Protein AF-A0AAW4WJV9-F1 (afdb_monomer_lite)

Organism: NCBI:txid39491

Secondary structure (DSSP, 8-state):
-----PPPPHHHHHHHHH-HHHHTTTTTTTTT-S-TT--HHHHHHHHHHPPPGGGS-HHHHHHTT------TTS------

Structure (mmCIF, N/CA/C/O backbone):
data_AF-A0AAW4WJV9-F1
#
_entry.id   AF-A0AAW4WJV9-F1
#
loop_
_atom_site.group_PDB
_atom_site.id
_atom_site.type_symbol
_atom_site.label_atom_id
_atom_site.label_alt_id
_atom_site.label_comp_id
_atom_site.label_asym_id
_atom_site.label_entity_id
_atom_site.label_seq_id
_atom_site.pdbx_PDB_ins_code
_atom_site.Cartn_x
_atom_site.Cartn_y
_atom_site.Cartn_z
_atom_site.occupancy
_atom_site.B_iso_or_equiv
_atom_site.auth_seq_id
_atom_site.auth_comp_id
_atom_site.auth_asym_id
_atom_site.auth_atom_id
_atom_site.pdbx_PDB_model_num
ATOM 1 N N . MET A 1 1 ? 18.050 26.037 -19.314 1.00 43.53 1 MET A N 1
ATOM 2 C CA . MET A 1 1 ? 17.864 24.942 -18.338 1.00 43.53 1 MET A CA 1
ATOM 3 C C . MET A 1 1 ? 17.728 23.642 -19.113 1.00 43.53 1 MET A C 1
ATOM 5 O O . MET A 1 1 ? 16.639 23.320 -19.563 1.00 43.53 1 MET A O 1
ATOM 9 N N . ILE A 1 2 ? 18.837 22.945 -19.357 1.00 50.25 2 ILE A N 1
ATOM 10 C CA . ILE A 1 2 ? 18.796 21.589 -19.913 1.00 50.25 2 ILE A CA 1
ATOM 11 C C . ILE A 1 2 ? 18.739 20.685 -18.689 1.00 50.25 2 ILE A C 1
ATOM 13 O O . ILE A 1 2 ? 19.748 20.468 -18.027 1.00 50.25 2 ILE A O 1
ATOM 17 N N . GLY A 1 3 ? 17.530 20.285 -18.293 1.00 53.03 3 GLY A N 1
ATOM 18 C CA . GLY A 1 3 ? 17.390 19.235 -17.293 1.00 53.03 3 GLY A CA 1
ATOM 19 C C . GLY A 1 3 ? 18.033 17.984 -17.871 1.00 53.03 3 GLY A C 1
ATOM 20 O O . GLY A 1 3 ? 17.650 17.579 -18.968 1.00 53.03 3 GLY A O 1
ATOM 21 N N . ASN A 1 4 ? 19.029 17.428 -17.182 1.00 56.84 4 ASN A N 1
ATOM 22 C CA . ASN A 1 4 ? 19.619 16.135 -17.512 1.00 56.84 4 ASN A CA 1
ATOM 23 C C . ASN A 1 4 ? 18.489 15.099 -17.571 1.00 56.84 4 ASN A C 1
ATOM 25 O O . ASN A 1 4 ? 18.065 14.578 -16.539 1.00 56.84 4 ASN A O 1
ATOM 29 N N . ARG A 1 5 ? 17.944 14.847 -18.765 1.00 63.03 5 ARG A N 1
ATOM 30 C CA . ARG A 1 5 ? 17.040 13.725 -18.990 1.00 63.03 5 ARG A CA 1
ATOM 31 C C . ARG A 1 5 ? 17.927 12.494 -18.957 1.00 63.03 5 ARG A C 1
ATOM 33 O O . ARG A 1 5 ? 18.659 12.247 -19.908 1.00 63.03 5 ARG A O 1
ATOM 40 N N . ARG A 1 6 ? 17.922 11.802 -17.818 1.00 77.56 6 ARG A N 1
ATOM 41 C CA . ARG A 1 6 ? 18.486 10.458 -17.688 1.00 77.56 6 ARG A CA 1
ATOM 42 C C . ARG A 1 6 ? 17.963 9.623 -18.865 1.00 77.56 6 ARG A C 1
ATOM 44 O O . ARG A 1 6 ? 16.757 9.640 -19.110 1.00 77.56 6 ARG A O 1
ATOM 51 N N . GLU A 1 7 ? 18.861 8.976 -19.606 1.00 80.25 7 GLU A N 1
ATOM 52 C CA . GLU A 1 7 ? 18.461 8.002 -20.625 1.00 80.25 7 GLU A CA 1
ATOM 53 C C . GLU A 1 7 ? 17.656 6.898 -19.939 1.00 80.25 7 GLU A C 1
ATOM 55 O O . GLU A 1 7 ? 18.072 6.378 -18.903 1.00 80.25 7 GLU A O 1
ATOM 60 N N . GLU A 1 8 ? 16.472 6.607 -20.473 1.00 75.81 8 GLU A N 1
ATOM 61 C CA . GLU A 1 8 ? 15.612 5.551 -19.943 1.00 75.81 8 GLU A CA 1
ATOM 62 C C . GLU A 1 8 ? 16.290 4.208 -20.201 1.00 75.81 8 GLU A C 1
ATOM 64 O O . GLU A 1 8 ? 16.589 3.865 -21.349 1.00 75.81 8 GLU A O 1
ATOM 69 N N . ASP A 1 9 ? 16.576 3.472 -19.131 1.00 83.81 9 ASP A N 1
ATOM 70 C CA . ASP A 1 9 ? 17.180 2.153 -19.247 1.00 83.81 9 ASP A CA 1
ATOM 71 C C . ASP A 1 9 ? 16.118 1.092 -19.602 1.00 83.81 9 ASP A C 1
ATOM 73 O O . ASP A 1 9 ? 14.914 1.350 -19.670 1.00 83.81 9 ASP A O 1
ATOM 77 N N . GLN A 1 10 ? 16.560 -0.135 -19.880 1.00 81.94 10 GLN A N 1
ATOM 78 C CA . GLN A 1 10 ? 15.641 -1.221 -20.241 1.00 81.94 10 GLN A CA 1
ATOM 79 C C . GLN A 1 10 ? 14.644 -1.553 -19.118 1.00 81.94 10 GLN A C 1
ATOM 81 O O . GLN A 1 10 ? 13.549 -2.033 -19.404 1.00 81.94 10 GLN A O 1
ATOM 86 N N . ALA A 1 11 ? 14.990 -1.280 -17.856 1.00 81.25 11 ALA A N 1
ATOM 87 C CA . ALA A 1 11 ? 14.078 -1.481 -16.738 1.00 81.25 11 ALA A CA 1
ATOM 88 C C . ALA A 1 11 ? 13.007 -0.381 -16.698 1.00 81.25 11 ALA A C 1
ATOM 90 O O . ALA A 1 11 ? 11.834 -0.689 -16.491 1.00 81.25 11 ALA A O 1
ATOM 91 N N . ASP A 1 12 ? 13.378 0.872 -16.977 1.00 82.38 12 ASP A N 1
ATOM 92 C CA . ASP A 1 12 ? 12.448 2.001 -17.095 1.00 82.38 12 ASP A CA 1
ATOM 93 C C . ASP A 1 12 ? 11.392 1.742 -18.192 1.00 82.38 12 ASP A C 1
ATOM 95 O O . ASP A 1 12 ? 10.200 2.016 -18.008 1.00 82.38 12 ASP A O 1
ATOM 99 N N . LEU A 1 13 ? 11.812 1.159 -19.322 1.00 82.81 13 LEU A N 1
ATOM 100 C CA . LEU A 1 13 ? 10.915 0.755 -20.411 1.00 82.81 13 LEU A CA 1
ATOM 101 C C . LEU A 1 13 ? 9.987 -0.394 -19.996 1.00 82.81 13 LEU A C 1
ATOM 103 O O . LEU A 1 13 ? 8.779 -0.318 -20.219 1.00 82.81 13 LEU A O 1
ATOM 107 N N . TRP A 1 14 ? 10.527 -1.420 -19.336 1.00 85.06 14 TRP A N 1
ATOM 108 C CA . TRP A 1 14 ? 9.745 -2.568 -18.881 1.00 85.06 14 TRP A CA 1
ATOM 109 C C . TRP A 1 14 ? 8.673 -2.171 -17.856 1.00 85.06 14 TRP A C 1
ATOM 111 O O . TRP A 1 14 ? 7.525 -2.600 -17.959 1.00 85.06 14 TRP A O 1
ATOM 121 N N . LEU A 1 15 ? 9.004 -1.285 -16.910 1.00 81.56 15 LEU A N 1
ATOM 122 C CA . LEU A 1 15 ? 8.042 -0.764 -15.935 1.00 81.56 15 LEU A CA 1
ATOM 123 C C . LEU A 1 15 ? 6.923 0.029 -16.613 1.00 81.56 15 LEU A C 1
ATOM 125 O O . LEU A 1 15 ? 5.761 -0.104 -16.247 1.00 81.56 15 LEU A O 1
ATOM 129 N N . ARG A 1 16 ? 7.221 0.816 -17.649 1.00 78.75 16 ARG A N 1
ATOM 130 C CA . ARG A 1 16 ? 6.175 1.539 -18.385 1.00 78.75 16 ARG A CA 1
ATOM 131 C C . ARG A 1 16 ? 5.160 0.598 -19.037 1.00 78.75 16 ARG A C 1
ATOM 133 O O . ARG A 1 16 ? 3.977 0.934 -19.084 1.00 78.75 16 ARG A O 1
ATOM 140 N N . GLU A 1 17 ? 5.629 -0.526 -19.565 1.00 78.31 17 GLU A N 1
ATOM 141 C CA . GLU A 1 17 ? 4.809 -1.482 -20.313 1.00 78.31 17 GLU A CA 1
ATOM 142 C C . GLU A 1 17 ? 4.083 -2.491 -19.420 1.00 78.31 17 GLU A C 1
ATOM 144 O O . GLU A 1 17 ? 3.014 -2.971 -19.795 1.00 78.31 17 GLU A O 1
ATOM 149 N N . HIS A 1 18 ? 4.635 -2.808 -18.248 1.00 77.75 18 HIS A N 1
ATOM 150 C CA . HIS A 1 18 ? 4.156 -3.920 -17.427 1.00 77.75 18 HIS A CA 1
ATOM 151 C C . HIS A 1 18 ? 3.738 -3.540 -16.009 1.00 77.75 18 HIS A C 1
ATOM 153 O O . HIS A 1 18 ? 3.017 -4.315 -15.379 1.00 77.75 18 HIS A O 1
ATOM 159 N N . ASP A 1 19 ? 4.144 -2.380 -15.492 1.00 77.25 19 ASP A N 1
ATOM 160 C CA . ASP A 1 19 ? 3.784 -1.974 -14.137 1.00 77.25 19 ASP A CA 1
ATOM 161 C C . ASP A 1 19 ? 2.351 -1.399 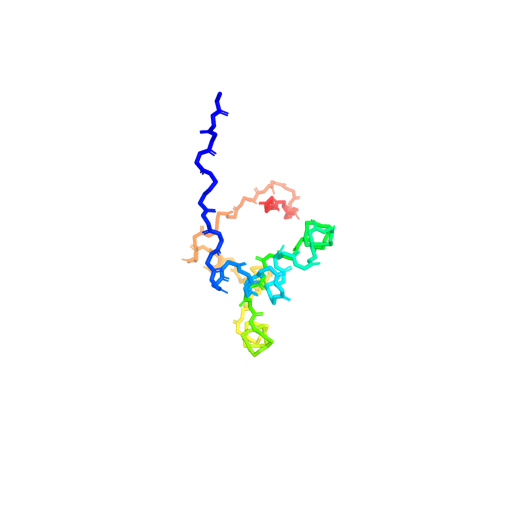-14.107 1.00 77.25 19 ASP A C 1
ATOM 163 O O . ASP A 1 19 ? 2.055 -0.398 -14.783 1.00 77.25 19 ASP A O 1
ATOM 167 N N . PRO A 1 20 ? 1.445 -1.976 -13.293 1.00 72.62 20 PRO A N 1
ATOM 168 C CA . PRO A 1 20 ? 0.093 -1.460 -13.089 1.00 72.62 20 PRO A CA 1
ATOM 169 C C . PRO A 1 20 ? 0.036 0.033 -12.726 1.00 72.62 20 PRO A C 1
ATOM 171 O O . PRO A 1 20 ? -0.910 0.724 -13.117 1.00 72.62 20 PRO A O 1
ATOM 174 N N . TYR A 1 21 ? 1.054 0.554 -12.030 1.00 67.31 21 TYR A N 1
ATOM 175 C CA . TYR A 1 21 ? 1.170 1.965 -11.659 1.00 67.31 21 TYR A CA 1
ATOM 176 C C . TYR A 1 21 ? 1.233 2.897 -12.883 1.00 67.31 21 TYR A C 1
ATOM 178 O O . TYR 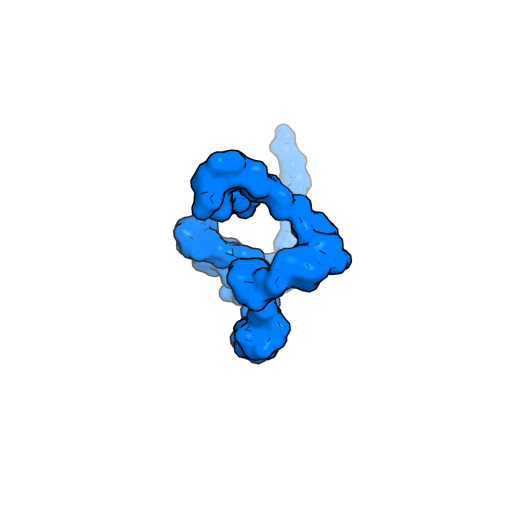A 1 21 ? 0.690 4.008 -12.860 1.00 67.31 21 TYR A O 1
ATOM 186 N N . TYR A 1 22 ? 1.862 2.446 -13.973 1.00 65.19 22 TYR A N 1
ATOM 187 C CA . TYR A 1 22 ? 2.017 3.214 -15.211 1.00 65.19 22 TYR A CA 1
ATOM 188 C C . TYR A 1 22 ? 0.915 2.936 -16.238 1.00 65.19 22 TYR A C 1
ATOM 190 O O . TYR A 1 22 ? 0.557 3.857 -16.981 1.00 65.19 22 TYR A O 1
ATOM 198 N N . LEU A 1 23 ? 0.349 1.725 -16.241 1.00 64.88 23 LEU A N 1
ATOM 199 C CA . LEU A 1 23 ? -0.711 1.308 -17.164 1.00 64.88 23 LEU A CA 1
ATOM 200 C C . LEU A 1 23 ? -2.078 1.933 -16.851 1.00 64.88 23 LEU A C 1
ATOM 202 O O . LEU A 1 23 ? -2.830 2.236 -17.776 1.00 64.88 23 LEU A O 1
ATOM 206 N N . ASP A 1 24 ? -2.404 2.187 -15.579 1.00 62.56 24 ASP A N 1
ATOM 207 C CA . ASP A 1 24 ? -3.706 2.753 -15.207 1.00 62.56 24 ASP A CA 1
ATOM 208 C C . ASP A 1 24 ? -3.594 3.965 -14.271 1.00 62.56 24 ASP A C 1
ATOM 210 O O . ASP A 1 24 ? -4.064 3.982 -13.126 1.00 62.56 24 ASP A O 1
ATOM 214 N N . LYS A 1 25 ? -3.003 5.048 -14.793 1.00 58.38 25 LYS A N 1
ATOM 215 C CA . LYS A 1 25 ? -2.893 6.343 -14.092 1.00 58.38 25 LYS A CA 1
ATOM 216 C C . LYS A 1 25 ? -4.252 6.951 -13.711 1.00 58.38 25 LYS A C 1
ATOM 218 O O . LYS A 1 25 ? -4.307 7.837 -12.857 1.00 58.38 25 LYS A O 1
ATOM 223 N N . SER A 1 26 ? -5.340 6.510 -14.348 1.00 58.38 26 SER A N 1
ATOM 224 C CA . SER A 1 26 ? -6.670 7.119 -14.234 1.00 58.38 26 SER A CA 1
ATOM 225 C C . SER A 1 26 ? -7.595 6.413 -13.238 1.00 58.38 26 SER A C 1
ATOM 227 O O . SER A 1 26 ? -8.358 7.095 -12.546 1.00 58.38 26 SER A O 1
ATOM 229 N N . ASN A 1 27 ? -7.517 5.081 -13.109 1.00 55.62 27 ASN A N 1
ATOM 230 C CA . ASN A 1 27 ? -8.357 4.327 -12.177 1.00 55.62 27 ASN A CA 1
ATOM 231 C C . ASN A 1 27 ? -7.684 4.059 -10.841 1.00 55.62 27 ASN A C 1
ATOM 233 O O . ASN A 1 27 ? -8.396 3.916 -9.855 1.00 55.62 27 ASN A O 1
ATOM 237 N N . SER A 1 28 ? -6.356 4.029 -10.769 1.00 56.19 28 SER A N 1
ATOM 238 C CA . SER A 1 28 ? -5.629 3.698 -9.537 1.00 56.19 28 SER A CA 1
ATOM 239 C C . SER A 1 28 ? -6.005 4.616 -8.367 1.00 56.19 28 SER A C 1
ATOM 241 O O . SER A 1 28 ? -6.386 4.156 -7.290 1.00 56.19 28 SER A O 1
ATOM 243 N N . LYS A 1 29 ? -6.026 5.934 -8.613 1.00 56.81 29 LYS A N 1
ATOM 244 C CA . LYS A 1 29 ? -6.478 6.933 -7.629 1.00 56.81 29 LYS A CA 1
ATOM 245 C C . LYS A 1 29 ? -7.990 6.895 -7.375 1.00 56.81 29 LYS A C 1
ATOM 247 O O . LYS A 1 29 ? -8.415 7.154 -6.255 1.00 56.81 29 LYS A O 1
ATOM 252 N N . LYS A 1 30 ? -8.808 6.582 -8.390 1.00 57.03 30 LYS A N 1
ATOM 253 C CA . LYS A 1 30 ? -10.283 6.550 -8.276 1.00 57.03 30 LYS A CA 1
ATOM 254 C C . LYS A 1 30 ? -10.794 5.320 -7.528 1.00 57.03 30 LYS A C 1
ATOM 256 O O . LYS A 1 30 ? -11.764 5.425 -6.789 1.00 57.03 30 LYS A O 1
ATOM 261 N N . LYS A 1 31 ? -10.139 4.172 -7.709 1.00 59.84 31 LYS A N 1
ATOM 262 C CA . LYS A 1 31 ? -10.471 2.899 -7.059 1.00 59.84 31 LYS A CA 1
ATOM 263 C C . LYS A 1 31 ? -9.927 2.797 -5.635 1.00 59.84 31 LYS A C 1
ATOM 265 O O . LYS A 1 31 ? -10.208 1.800 -4.985 1.00 59.84 31 LYS A O 1
ATOM 270 N N . LYS A 1 32 ? -9.162 3.800 -5.169 1.00 63.62 32 LYS A N 1
ATOM 271 C CA . LYS A 1 32 ? -8.442 3.770 -3.886 1.00 63.62 32 LYS A CA 1
ATOM 272 C C . LYS A 1 32 ? -7.748 2.419 -3.684 1.00 63.62 32 LYS A C 1
ATOM 274 O O . LYS A 1 32 ? -7.873 1.815 -2.625 1.00 63.62 32 LYS A O 1
ATOM 279 N N . LEU A 1 33 ? -7.087 1.909 -4.730 1.00 65.62 33 LEU A N 1
ATOM 280 C CA . LEU A 1 33 ? -6.337 0.667 -4.585 1.00 65.62 33 LEU A CA 1
ATOM 281 C C . LEU A 1 33 ? -5.230 0.949 -3.566 1.00 65.62 33 LEU A C 1
ATOM 283 O O . LEU A 1 33 ? -4.320 1.721 -3.845 1.00 65.62 33 LEU A O 1
ATOM 287 N N . GLU A 1 34 ? -5.340 0.387 -2.366 1.00 67.88 34 GLU A N 1
ATOM 288 C CA . GLU A 1 34 ? -4.336 0.609 -1.321 1.00 67.88 34 GLU A CA 1
ATOM 289 C C . GLU A 1 34 ? -3.070 -0.223 -1.569 1.00 67.88 34 GLU A C 1
ATOM 291 O O . GLU A 1 34 ? -2.000 0.109 -1.065 1.00 67.88 34 GLU A O 1
ATOM 296 N N . ARG A 1 35 ? -3.172 -1.299 -2.365 1.00 72.31 35 ARG A N 1
ATOM 297 C CA . ARG A 1 35 ? -2.142 -2.341 -2.485 1.00 72.31 35 ARG A CA 1
ATOM 298 C C . ARG A 1 35 ? -1.846 -2.692 -3.947 1.00 72.31 35 ARG A C 1
ATOM 300 O O . ARG A 1 35 ? -2.295 -3.706 -4.461 1.00 72.31 35 ARG A O 1
ATOM 307 N N . PHE A 1 36 ? -1.080 -1.835 -4.624 1.00 69.00 36 PHE A N 1
ATOM 308 C CA . PHE A 1 36 ? -0.757 -1.968 -6.059 1.00 69.00 36 PHE A CA 1
ATOM 309 C C . PHE A 1 36 ? 0.130 -3.161 -6.424 1.00 69.00 36 PHE A C 1
ATOM 311 O O . PHE A 1 36 ? 0.082 -3.631 -7.556 1.00 69.00 36 PHE A O 1
ATOM 318 N N . TYR A 1 37 ? 0.935 -3.634 -5.477 1.00 78.00 37 TYR A N 1
ATOM 319 C CA . TYR A 1 37 ? 1.923 -4.692 -5.703 1.00 78.00 37 TYR A CA 1
ATOM 320 C C . TYR A 1 37 ? 1.557 -5.998 -4.993 1.00 78.00 37 TYR A C 1
ATOM 322 O O . TYR A 1 37 ? 2.377 -6.910 -4.917 1.00 78.00 37 TYR A O 1
ATOM 330 N N . GLU A 1 38 ? 0.345 -6.084 -4.436 1.00 80.88 38 GLU A N 1
ATOM 331 C CA . GLU A 1 38 ? -0.137 -7.316 -3.825 1.00 80.88 38 GLU A CA 1
ATOM 332 C C . GLU A 1 38 ? -0.525 -8.301 -4.932 1.00 80.88 38 GLU A C 1
ATOM 334 O O . GLU A 1 38 ? -1.358 -8.016 -5.792 1.00 80.88 38 GLU A O 1
ATOM 339 N N . THR A 1 39 ? 0.126 -9.462 -4.937 1.00 83.81 39 THR A N 1
ATOM 340 C CA . THR A 1 39 ? -0.242 -10.558 -5.838 1.00 83.81 39 THR A CA 1
ATOM 341 C C . THR A 1 39 ? -1.577 -11.176 -5.405 1.00 83.81 39 THR A C 1
ATOM 343 O O . THR A 1 39 ? -1.906 -11.148 -4.216 1.00 83.81 39 THR A O 1
ATOM 346 N N . PRO A 1 40 ? -2.324 -11.826 -6.317 1.00 83.06 40 PRO A N 1
ATOM 347 C CA . PRO A 1 40 ? -3.587 -12.479 -5.961 1.00 83.06 40 PRO A CA 1
ATOM 348 C C . PRO A 1 40 ? -3.465 -13.511 -4.825 1.00 83.06 40 PRO A C 1
ATOM 350 O O . PRO A 1 40 ? -4.374 -13.657 -4.012 1.00 83.06 40 PRO A O 1
ATOM 353 N N . GLU A 1 41 ? -2.335 -14.223 -4.729 1.00 83.50 41 GLU A N 1
ATOM 354 C CA . GLU A 1 41 ? -2.098 -15.183 -3.642 1.00 83.50 41 GLU A CA 1
ATOM 355 C C . GLU A 1 41 ? -1.902 -14.481 -2.288 1.00 83.50 41 GLU A C 1
ATOM 357 O O . GLU A 1 41 ? -2.399 -14.944 -1.258 1.00 83.50 41 GLU A O 1
ATOM 362 N N . GLN A 1 42 ? -1.197 -13.347 -2.284 1.00 85.75 42 GLN A N 1
ATOM 363 C CA . GLN A 1 42 ? -1.016 -12.528 -1.087 1.00 85.75 42 GLN A CA 1
ATOM 364 C C . GLN A 1 42 ? -2.346 -11.926 -0.631 1.00 85.75 42 GLN A C 1
ATOM 366 O O . GLN A 1 42 ? -2.652 -12.025 0.554 1.00 85.75 42 GLN A O 1
ATOM 371 N N . GLU A 1 43 ? -3.167 -11.419 -1.556 1.00 86.81 43 GLU A N 1
ATOM 372 C CA . GLU A 1 43 ? -4.515 -10.932 -1.245 1.00 86.81 43 GLU A CA 1
ATOM 373 C C . GLU A 1 43 ? -5.372 -12.045 -0.630 1.00 86.81 43 GLU A C 1
ATOM 375 O O . GLU A 1 43 ? -5.983 -11.846 0.420 1.00 86.81 43 GLU A O 1
ATOM 380 N N . HIS A 1 44 ? -5.371 -13.246 -1.220 1.00 87.50 44 HIS A N 1
ATOM 381 C CA . HIS A 1 44 ? -6.120 -14.380 -0.680 1.00 87.50 44 HIS A CA 1
ATOM 382 C C . HIS A 1 44 ? -5.680 -14.725 0.746 1.00 87.50 44 HIS A C 1
ATOM 384 O O . HIS A 1 44 ? -6.509 -14.873 1.643 1.00 87.50 44 HIS A O 1
ATOM 390 N N . ARG A 1 45 ? -4.367 -14.810 0.979 1.00 88.25 45 ARG A N 1
ATOM 391 C CA . ARG A 1 45 ? -3.803 -15.093 2.302 1.00 88.25 45 ARG A CA 1
ATOM 392 C C . ARG A 1 45 ? -4.155 -14.000 3.309 1.00 88.25 45 ARG A C 1
ATOM 394 O O . ARG A 1 45 ? -4.501 -14.304 4.446 1.00 88.25 45 ARG A O 1
ATOM 401 N N . ARG A 1 46 ? -4.099 -12.740 2.886 1.00 88.00 46 ARG A N 1
ATOM 402 C CA . ARG A 1 46 ? -4.463 -11.579 3.691 1.00 88.00 46 ARG A CA 1
ATOM 403 C C . ARG A 1 46 ? -5.927 -11.633 4.110 1.00 88.00 46 ARG A C 1
ATOM 405 O O . ARG A 1 46 ? -6.209 -11.544 5.295 1.00 88.00 46 ARG A O 1
ATOM 412 N N . VAL A 1 47 ? -6.836 -11.879 3.169 1.00 83.50 47 VAL A N 1
ATOM 413 C CA . VAL A 1 47 ? -8.277 -12.015 3.441 1.00 83.50 47 VAL A CA 1
ATOM 414 C C . VAL A 1 47 ? -8.575 -13.164 4.413 1.00 83.50 47 VAL A C 1
ATOM 416 O O . VAL A 1 47 ? -9.509 -13.060 5.201 1.00 83.50 47 VAL A O 1
ATOM 419 N N . GLN A 1 48 ? -7.790 -14.244 4.390 1.00 85.69 48 GLN A N 1
ATOM 420 C CA . GLN A 1 48 ? -7.948 -15.364 5.328 1.00 85.69 48 GLN A CA 1
ATOM 421 C C . GLN A 1 48 ? -7.389 -15.078 6.732 1.00 85.69 48 GLN A C 1
ATOM 423 O O . GLN A 1 48 ? -7.885 -15.643 7.704 1.00 85.69 48 GLN A O 1
ATOM 428 N N . MET A 1 49 ? -6.339 -14.256 6.848 1.00 83.19 49 MET A N 1
ATOM 429 C CA . MET A 1 49 ? -5.602 -14.064 8.107 1.00 83.19 49 MET A CA 1
ATOM 430 C C . MET A 1 49 ? -5.890 -12.734 8.814 1.00 83.19 49 MET A C 1
ATOM 432 O O . MET A 1 49 ? -5.770 -12.667 10.035 1.00 83.19 49 MET A O 1
ATOM 436 N N . GLU A 1 50 ? -6.221 -11.666 8.084 1.00 84.19 50 GLU A N 1
ATOM 437 C CA . GLU A 1 50 ? -6.509 -10.357 8.673 1.00 84.19 50 GLU A CA 1
ATOM 438 C C . GLU A 1 50 ? -7.911 -10.358 9.289 1.00 84.19 50 GLU A C 1
ATOM 440 O O . GLU A 1 50 ? -8.920 -10.523 8.603 1.00 84.19 50 GLU A O 1
ATOM 445 N N . LEU A 1 51 ? -7.975 -10.130 10.601 1.00 79.06 51 LEU A N 1
ATOM 446 C CA . LEU A 1 51 ? -9.224 -9.829 11.286 1.00 79.06 51 LEU A CA 1
ATOM 447 C C . LEU A 1 51 ? -9.482 -8.323 11.200 1.00 79.06 51 LEU A C 1
ATOM 449 O O . LEU A 1 51 ? -8.605 -7.538 11.574 1.00 79.06 51 LEU A O 1
ATOM 453 N N . PRO A 1 52 ? -10.668 -7.882 10.744 1.00 81.19 52 PRO A N 1
ATOM 454 C CA . PRO A 1 52 ? -10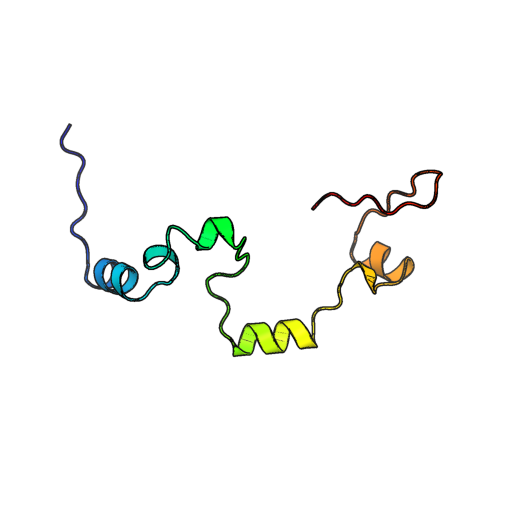.991 -6.466 10.773 1.00 81.19 52 PRO A CA 1
ATOM 455 C C . PRO A 1 52 ? -11.016 -5.993 12.228 1.00 81.19 52 PRO A C 1
ATOM 457 O O . PRO A 1 52 ? -11.532 -6.694 13.099 1.00 81.19 52 PRO A O 1
ATOM 460 N N . PHE A 1 53 ? -10.514 -4.788 12.505 1.00 76.88 53 PHE A N 1
ATOM 461 C CA . PHE A 1 53 ? -10.482 -4.258 13.874 1.00 76.88 53 PHE A CA 1
ATOM 462 C C . PHE A 1 53 ? -11.871 -4.186 14.525 1.00 76.88 53 PHE A C 1
ATOM 464 O O . PHE A 1 53 ? -11.985 -4.330 15.736 1.00 76.88 53 PHE A O 1
ATOM 471 N N . SER A 1 54 ? -12.934 -4.060 13.725 1.00 75.56 54 SER A N 1
ATOM 472 C CA . SER A 1 54 ? -14.327 -4.136 14.185 1.00 75.56 54 SER A CA 1
ATOM 473 C C . SER A 1 54 ? -14.750 -5.508 14.728 1.00 75.56 54 SER A C 1
ATOM 475 O O . SER A 1 54 ? -15.771 -5.598 15.404 1.00 75.56 54 SER A O 1
ATOM 477 N N . SER A 1 55 ? -14.003 -6.572 14.426 1.00 81.19 55 SER A N 1
ATOM 478 C CA . SER A 1 55 ? -14.234 -7.928 14.944 1.00 81.19 55 SER A CA 1
ATOM 479 C C . SER A 1 55 ? -13.460 -8.237 16.226 1.00 81.19 55 SER A C 1
ATOM 481 O O . SER A 1 55 ? -13.694 -9.280 16.835 1.00 81.19 55 SER A O 1
ATOM 483 N N . LEU A 1 56 ? -12.553 -7.351 16.647 1.00 81.56 56 LEU A N 1
ATOM 484 C CA . LEU A 1 56 ? -11.788 -7.529 17.876 1.00 81.56 56 LEU A CA 1
ATOM 485 C C . LEU A 1 56 ? -12.620 -7.135 19.098 1.00 81.56 56 LEU A C 1
ATOM 487 O O . LEU A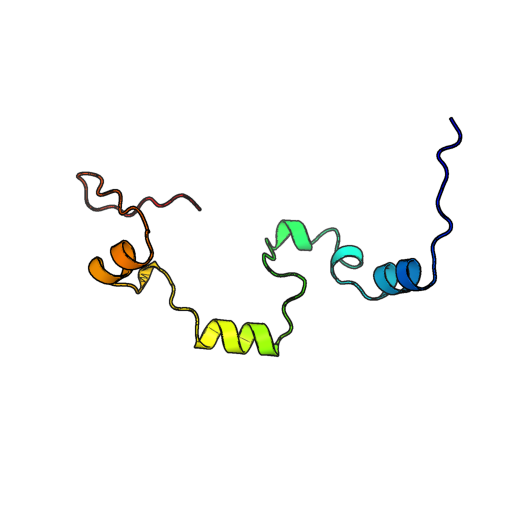 1 56 ? -13.419 -6.200 19.064 1.00 81.56 56 LEU A O 1
ATOM 491 N N . SER A 1 57 ? -12.400 -7.831 20.212 1.00 84.94 57 SER A N 1
ATOM 492 C CA . SER A 1 57 ? -12.954 -7.426 21.501 1.00 84.94 57 SER A CA 1
ATOM 493 C C . SER A 1 57 ? -12.208 -6.213 22.070 1.00 84.94 57 SER A C 1
ATOM 495 O O . SER A 1 57 ? -11.054 -5.950 21.733 1.00 84.94 57 SER A O 1
ATOM 497 N N . MET A 1 58 ? -12.834 -5.504 23.013 1.00 78.56 58 MET A N 1
ATOM 498 C CA . MET A 1 58 ? -12.231 -4.342 23.683 1.00 78.56 58 MET A CA 1
ATOM 499 C C . MET A 1 58 ? -10.859 -4.638 24.304 1.00 78.56 58 MET A C 1
ATOM 501 O O . MET A 1 58 ? -9.960 -3.805 24.238 1.00 78.56 58 MET A O 1
ATOM 505 N N . SER A 1 59 ? -10.678 -5.825 24.892 1.00 83.25 59 SER A N 1
ATOM 506 C CA . SER A 1 59 ? -9.394 -6.219 25.476 1.00 83.25 59 SER A CA 1
ATOM 507 C C . SER A 1 59 ? -8.321 -6.422 24.407 1.00 83.25 59 SER A C 1
ATOM 509 O O . SER A 1 59 ? -7.188 -5.995 24.598 1.00 83.25 59 SER A O 1
ATOM 511 N N . GLN A 1 60 ? -8.687 -7.023 23.271 1.00 82.12 60 GLN A N 1
ATOM 512 C CA . GLN A 1 60 ? -7.776 -7.233 22.146 1.00 82.12 60 GLN A CA 1
ATOM 513 C C . GLN A 1 60 ? -7.386 -5.902 21.499 1.00 82.12 60 GLN A C 1
ATOM 515 O O . GLN A 1 60 ? -6.217 -5.695 21.201 1.00 82.12 60 GLN A O 1
ATOM 520 N N . MET A 1 61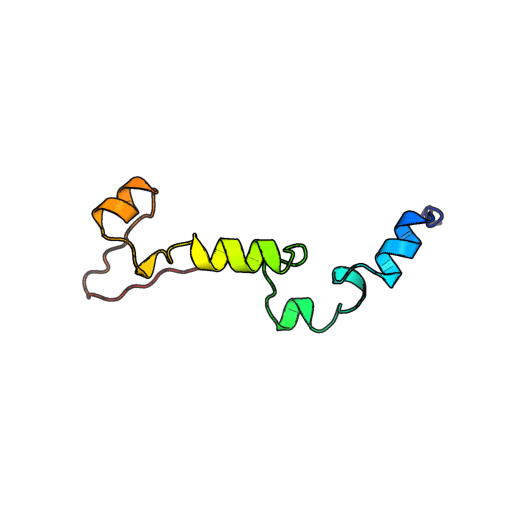 ? -8.332 -4.972 21.341 1.00 80.94 61 MET A N 1
ATOM 521 C CA . MET A 1 61 ? -8.063 -3.639 20.788 1.00 80.94 61 MET A CA 1
ATOM 522 C C . MET A 1 61 ? -7.048 -2.846 21.621 1.00 80.94 61 MET A C 1
ATOM 524 O O . MET A 1 61 ? -6.171 -2.194 21.057 1.00 80.94 61 MET A O 1
ATOM 528 N N . LEU A 1 62 ? -7.134 -2.925 22.953 1.00 79.81 62 LEU A N 1
ATOM 529 C CA . LEU A 1 62 ? -6.168 -2.278 23.845 1.00 79.81 62 LEU A CA 1
ATOM 530 C C . LEU A 1 62 ? -4.767 -2.901 23.734 1.00 79.81 62 LEU A C 1
ATOM 532 O O . LEU A 1 62 ? -3.778 -2.175 23.787 1.00 79.81 62 LEU A O 1
ATOM 536 N N . GLU A 1 63 ? -4.672 -4.219 23.542 1.00 82.06 63 GLU A N 1
ATOM 537 C CA . GLU A 1 63 ? -3.398 -4.935 23.381 1.00 82.06 63 GLU A CA 1
ATOM 538 C C . GLU A 1 63 ? -2.659 -4.536 22.096 1.00 82.06 63 GLU A C 1
ATOM 540 O O . GLU A 1 63 ? -1.445 -4.339 22.119 1.00 82.06 63 GLU A O 1
ATOM 545 N N . VAL A 1 64 ? -3.386 -4.335 20.990 1.00 79.88 64 VAL A N 1
ATOM 546 C CA . VAL A 1 64 ? -2.808 -3.825 19.731 1.00 79.88 64 VAL A CA 1
ATOM 547 C C . VAL A 1 64 ? -2.641 -2.299 19.701 1.00 79.88 64 VAL A C 1
ATOM 549 O O . VAL A 1 64 ? -2.258 -1.743 18.673 1.00 79.88 64 VAL A O 1
ATOM 552 N N . GLY A 1 65 ? -2.887 -1.609 20.820 1.00 76.25 65 GLY A N 1
ATOM 553 C CA . GLY A 1 65 ? -2.644 -0.171 20.958 1.00 76.25 65 GLY A CA 1
ATOM 554 C C . GLY A 1 65 ? -3.660 0.718 20.236 1.00 76.25 65 GLY A C 1
ATOM 555 O O . GLY A 1 65 ? -3.350 1.867 19.926 1.00 76.25 65 GLY A O 1
ATOM 556 N N . ILE A 1 66 ? -4.866 0.213 19.957 1.00 74.81 66 ILE A N 1
ATOM 557 C CA . ILE A 1 66 ? -5.941 1.012 19.362 1.00 74.81 66 ILE A CA 1
ATOM 558 C C . ILE A 1 66 ? -6.609 1.828 20.467 1.00 74.81 66 ILE A C 1
ATOM 560 O O . ILE A 1 66 ? -7.247 1.282 21.369 1.00 74.81 66 ILE A O 1
ATOM 564 N N . GLU A 1 67 ? -6.487 3.152 20.381 1.00 68.12 67 GLU A N 1
ATOM 565 C CA . GLU A 1 67 ? -7.152 4.074 21.300 1.00 68.12 67 GLU A CA 1
ATOM 566 C C . GLU A 1 67 ? -8.670 4.051 21.077 1.00 68.12 67 GLU A C 1
ATOM 568 O O . GLU A 1 67 ? -9.194 4.626 20.119 1.00 68.12 67 GLU A O 1
ATOM 573 N N . VAL A 1 68 ? -9.402 3.393 21.979 1.00 62.88 68 VAL A N 1
ATOM 574 C CA . VAL A 1 68 ? -10.866 3.387 21.939 1.00 62.88 68 VAL A CA 1
ATOM 575 C C . VAL A 1 68 ? -11.391 4.683 22.555 1.00 62.88 68 VAL A C 1
ATOM 577 O O . VAL A 1 68 ? -11.503 4.813 23.775 1.00 62.88 68 VAL A O 1
ATOM 580 N N . LYS A 1 69 ? -11.722 5.664 21.710 1.00 61.66 69 LYS A N 1
ATOM 581 C CA . LYS A 1 69 ? -12.460 6.857 22.143 1.00 61.66 69 LYS A CA 1
ATOM 582 C C . LYS A 1 69 ? -13.909 6.454 22.402 1.00 61.66 69 LYS A C 1
ATOM 584 O O . LYS A 1 69 ? -14.631 6.065 21.492 1.00 61.66 69 LYS A O 1
ATOM 589 N N . THR A 1 70 ? -14.302 6.469 23.672 1.00 55.34 70 THR A N 1
ATOM 590 C CA . THR A 1 70 ? -15.693 6.263 24.078 1.00 55.34 70 THR A CA 1
ATOM 591 C C . THR A 1 70 ? -16.367 7.621 24.160 1.00 55.34 70 THR A C 1
ATOM 593 O O . THR A 1 70 ? -16.332 8.308 25.178 1.00 55.34 70 THR A O 1
ATOM 596 N N . ASP A 1 71 ? -16.965 8.041 23.054 1.00 50.62 71 ASP A N 1
ATOM 597 C CA . ASP A 1 71 ? -17.867 9.181 23.048 1.00 50.62 71 ASP A CA 1
ATOM 598 C C . ASP A 1 71 ? -19.044 8.798 23.958 1.00 50.62 71 ASP A C 1
ATOM 600 O O . ASP A 1 71 ? -19.571 7.686 23.856 1.00 50.62 71 ASP A O 1
ATOM 604 N N . ALA A 1 72 ? -19.476 9.689 24.853 1.00 52.44 72 ALA A N 1
ATOM 605 C CA . ALA A 1 72 ? -20.532 9.445 25.848 1.00 52.44 72 ALA A CA 1
ATOM 606 C C . ALA A 1 72 ? -21.942 9.168 25.254 1.00 52.44 72 ALA A C 1
ATOM 608 O O . ALA A 1 72 ? -22.955 9.320 25.931 1.00 52.44 72 ALA A O 1
ATOM 609 N N . GLY A 1 73 ? -22.018 8.748 23.991 1.00 49.22 73 GLY A N 1
ATOM 610 C CA . GLY A 1 73 ? -23.213 8.366 23.258 1.00 49.22 73 GLY A CA 1
ATOM 611 C C . GLY A 1 73 ? -22.930 7.277 22.222 1.00 49.22 73 GLY A C 1
ATOM 612 O O . GLY A 1 73 ? -23.240 7.475 21.059 1.00 49.22 73 GLY A O 1
ATOM 613 N N . GLY A 1 74 ? -22.328 6.150 22.624 1.00 42.84 74 GLY A N 1
ATOM 614 C CA . GLY A 1 74 ? -22.489 4.832 21.978 1.00 42.84 74 GLY A CA 1
ATOM 615 C C . GLY A 1 74 ? -22.282 4.723 20.458 1.00 42.84 74 GLY A C 1
ATOM 616 O O . GLY A 1 74 ? -22.841 3.814 19.848 1.00 42.84 74 GLY A O 1
ATOM 617 N N . GLY A 1 75 ? -21.523 5.625 19.838 1.00 44.44 75 GLY A N 1
ATOM 618 C CA . GLY A 1 75 ? -21.259 5.636 18.402 1.00 44.44 75 GLY A CA 1
ATOM 619 C C . GLY A 1 75 ? -19.770 5.477 18.129 1.00 44.44 75 GLY A C 1
ATOM 620 O O . GLY A 1 75 ? -18.965 6.255 18.628 1.00 44.44 75 GLY A O 1
ATOM 621 N N . PHE A 1 76 ? -19.401 4.477 17.327 1.00 53.19 76 PHE A N 1
ATOM 622 C CA . PHE A 1 76 ? -18.033 4.313 16.837 1.00 53.19 76 PHE A CA 1
ATOM 623 C C . PHE A 1 76 ? -17.741 5.383 15.780 1.00 53.19 76 PHE A C 1
ATOM 625 O O . PHE A 1 76 ? -18.250 5.300 14.662 1.00 53.19 76 PHE A O 1
ATOM 632 N N . SER A 1 77 ? -16.914 6.374 16.114 1.00 48.69 77 SER A N 1
ATOM 633 C CA . SER A 1 77 ? -16.359 7.319 15.142 1.00 48.69 77 SER A CA 1
ATOM 634 C C . SER A 1 77 ? -14.829 7.200 15.108 1.00 48.69 77 SER A C 1
ATOM 636 O O . SER A 1 77 ? -14.090 7.841 15.847 1.00 48.69 77 SER A O 1
ATOM 638 N N . GLY A 1 78 ? -14.332 6.302 14.258 1.00 44.91 78 GLY A N 1
ATOM 639 C CA . GLY A 1 78 ? -12.910 6.214 13.928 1.00 44.91 78 GLY A CA 1
ATOM 640 C C . GLY A 1 78 ? -12.668 6.841 12.561 1.00 44.91 78 GLY A C 1
ATOM 641 O O . GLY A 1 78 ? -13.184 6.332 11.568 1.00 44.91 78 GLY A O 1
ATOM 642 N N . ASN A 1 79 ? -11.906 7.934 12.500 1.00 47.81 79 ASN A N 1
ATOM 643 C CA . ASN A 1 79 ? -11.341 8.404 11.233 1.00 47.81 79 ASN A CA 1
ATOM 644 C C . ASN A 1 79 ? -10.171 7.487 10.847 1.00 47.81 79 ASN 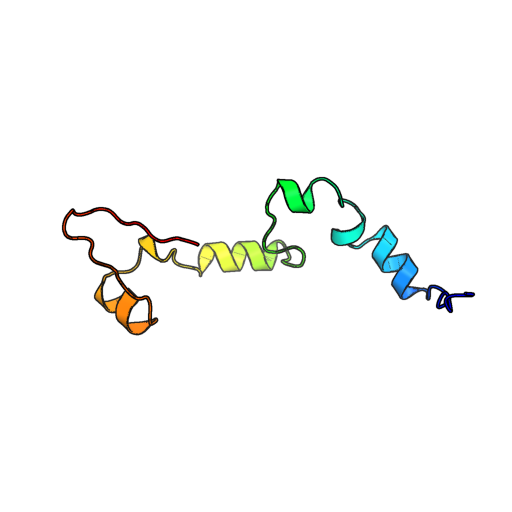A C 1
ATOM 646 O O . ASN A 1 79 ? -9.252 7.313 11.649 1.00 47.81 79 ASN A O 1
ATOM 650 N N . ILE A 1 80 ? -10.240 6.930 9.633 1.00 44.91 80 ILE A N 1
ATOM 651 C CA . ILE A 1 80 ? -9.121 6.322 8.893 1.00 44.91 80 ILE A CA 1
ATOM 652 C C . ILE A 1 80 ? -8.411 7.430 8.117 1.00 44.91 80 ILE A C 1
ATOM 654 O O . ILE A 1 80 ? -9.131 8.221 7.461 1.00 44.91 80 ILE A O 1
#

Foldseek 3Di:
DPDPPDDQDPVNVVCCVPQPVNVCVPCCVVVVPVCRPQDPVNVVVCVVPDDDPVPDDPVVCVVVPNDDDDDVPPDDDDDD

Sequence (80 aa):
MIGNRREEDQADLWLREHDPYYLDKSNSKKKKLERFYETPEQEHRRVQMELPFSSLSMSQMLEVGIEVKTDAGGGFSGNI

pLDDT: mean 70.65, std 13.46, range [42.84, 88.25]

Radius of gyration: 21.0 Å; chains: 1; bounding box: 43×40×46 Å